Protein AF-A0A8C3E495-F1 (afdb_monomer_lite)

Secondary structure (DSSP, 8-state):
---SSSHHHHTTSSS-------PPTT-EEEE--TTT-EEEE-TTS--SS-----TTEEEEE--SS------TTSSTT-TT--EEE--S-----SGGGHHHHHHHHHHHHHHHHHHHTTSS-------------SHHHHHHHHHHHHHT---PPP-

Structure (mmCIF, N/CA/C/O backbone):
data_AF-A0A8C3E495-F1
#
_entry.id   AF-A0A8C3E495-F1
#
loop_
_atom_site.group_PDB
_atom_site.id
_atom_site.type_symbol
_atom_site.label_atom_id
_atom_site.label_alt_id
_atom_site.label_comp_id
_atom_site.label_asym_id
_atom_site.label_entity_id
_atom_site.label_seq_id
_atom_site.pdbx_PDB_ins_code
_atom_site.Cartn_x
_atom_site.Cartn_y
_atom_site.Cartn_z
_atom_site.occupancy
_atom_site.B_iso_or_equiv
_atom_site.auth_seq_id
_atom_site.auth_comp_id
_atom_site.auth_asym_id
_atom_site.auth_atom_id
_atom_site.pdbx_PDB_model_num
ATOM 1 N N . MET A 1 1 ? 25.323 -49.661 13.347 1.00 56.00 1 MET A N 1
ATOM 2 C CA . MET A 1 1 ? 25.508 -48.195 13.347 1.00 56.00 1 MET A CA 1
ATOM 3 C C . MET A 1 1 ? 24.230 -47.532 12.838 1.00 56.00 1 MET A C 1
ATOM 5 O O . MET A 1 1 ? 24.259 -46.879 11.813 1.00 56.00 1 MET A O 1
ATOM 9 N N . GLU A 1 2 ? 23.107 -47.730 13.533 1.00 53.28 2 GLU A N 1
ATOM 10 C CA . GLU A 1 2 ? 21.761 -47.352 13.061 1.00 53.28 2 GLU A CA 1
ATOM 11 C C . GLU A 1 2 ? 20.905 -46.966 14.282 1.00 53.28 2 GLU A C 1
ATOM 13 O O . GLU A 1 2 ? 20.124 -47.772 14.772 1.00 53.28 2 GLU A O 1
ATOM 18 N N . LEU A 1 3 ? 21.129 -45.781 14.863 1.00 46.53 3 LEU A N 1
ATOM 19 C CA . LEU A 1 3 ? 20.298 -45.268 15.974 1.00 46.53 3 LEU A CA 1
ATOM 20 C C . LEU A 1 3 ? 20.182 -43.732 16.029 1.00 46.53 3 LEU A C 1
ATOM 22 O O . LEU A 1 3 ? 19.484 -43.212 16.892 1.00 46.53 3 LEU A O 1
ATOM 26 N N . LEU A 1 4 ? 20.811 -42.986 15.109 1.00 48.34 4 LEU A N 1
ATOM 27 C CA . LEU A 1 4 ? 20.812 -41.513 15.145 1.00 48.34 4 LEU A CA 1
ATOM 28 C C . LEU A 1 4 ? 19.817 -40.841 14.181 1.00 48.34 4 LEU A C 1
ATOM 30 O O . LEU A 1 4 ? 19.619 -39.636 14.276 1.00 48.34 4 LEU A O 1
ATOM 34 N N . ALA A 1 5 ? 19.146 -41.583 13.295 1.00 53.88 5 ALA A N 1
ATOM 35 C CA . ALA A 1 5 ? 18.260 -40.979 12.291 1.00 53.88 5 ALA A CA 1
ATOM 36 C C . ALA A 1 5 ? 16.837 -40.657 12.797 1.00 53.88 5 ALA A C 1
ATOM 38 O O . ALA A 1 5 ? 16.150 -39.837 12.199 1.00 53.88 5 ALA A O 1
ATOM 39 N N . VAL A 1 6 ? 16.379 -41.261 13.901 1.00 53.53 6 VAL A N 1
ATOM 40 C CA . VAL A 1 6 ? 14.975 -41.124 14.354 1.00 53.53 6 VAL A CA 1
ATOM 41 C C . VAL A 1 6 ? 14.783 -39.970 15.351 1.00 53.53 6 VAL A C 1
ATOM 43 O O . VAL A 1 6 ? 13.683 -39.446 15.504 1.00 53.53 6 VAL A O 1
ATOM 46 N N . LEU A 1 7 ? 15.862 -39.496 15.984 1.00 51.06 7 LEU A N 1
ATOM 47 C CA . LEU A 1 7 ? 15.802 -38.396 16.957 1.00 51.06 7 LEU A CA 1
ATOM 48 C C . LEU A 1 7 ? 15.713 -37.003 16.305 1.00 51.06 7 LEU A C 1
ATOM 50 O O . LEU A 1 7 ? 15.400 -36.031 16.987 1.00 51.06 7 LEU A O 1
ATOM 54 N N . GLY A 1 8 ? 15.934 -36.903 14.989 1.00 53.56 8 GLY A N 1
ATOM 55 C CA . GLY A 1 8 ? 15.871 -35.642 14.241 1.00 53.56 8 GLY A CA 1
ATOM 56 C C . GLY A 1 8 ? 14.456 -35.156 13.906 1.00 53.56 8 GLY A C 1
ATOM 57 O O . GLY A 1 8 ? 14.266 -33.964 13.696 1.00 53.56 8 GLY A O 1
ATOM 58 N N . CYS A 1 9 ? 13.450 -36.038 13.896 1.00 56.00 9 CYS A N 1
ATOM 59 C CA . CYS A 1 9 ? 12.075 -35.657 13.537 1.00 56.00 9 CYS A CA 1
ATOM 60 C C . CYS A 1 9 ? 11.183 -35.349 14.751 1.00 56.00 9 CYS A C 1
ATOM 62 O O . CYS A 1 9 ? 10.195 -34.636 14.613 1.00 56.00 9 CYS A O 1
ATOM 64 N N . ALA A 1 10 ? 11.530 -35.837 15.947 1.00 50.47 10 ALA A N 1
ATOM 65 C CA . ALA A 1 10 ? 10.714 -35.640 17.149 1.00 50.47 10 ALA A CA 1
ATOM 66 C C . ALA A 1 10 ? 10.984 -34.305 17.875 1.00 50.47 10 ALA A C 1
ATOM 68 O O . ALA A 1 10 ? 10.132 -33.839 18.628 1.00 50.47 10 ALA A O 1
ATOM 69 N N . LEU A 1 11 ? 12.128 -33.651 17.626 1.00 53.69 11 LEU A N 1
ATOM 70 C CA . LEU A 1 11 ? 12.462 -32.348 18.227 1.00 53.69 11 LEU A CA 1
ATOM 71 C C . LEU A 1 11 ? 11.934 -31.141 17.422 1.00 53.69 11 LEU A C 1
ATOM 73 O O . LEU A 1 11 ? 12.175 -29.998 17.787 1.00 53.69 11 LEU A O 1
ATOM 77 N N . TRP A 1 12 ? 11.175 -31.378 16.350 1.00 56.34 12 TRP A N 1
ATOM 78 C CA . TRP A 1 12 ? 10.457 -30.337 15.597 1.00 56.34 12 TRP A CA 1
ATOM 79 C C . TRP A 1 12 ? 8.955 -30.279 15.923 1.00 56.34 12 TRP A C 1
ATOM 81 O O . TRP A 1 12 ? 8.206 -29.571 15.260 1.00 56.34 12 TRP A O 1
ATOM 91 N N . VAL A 1 13 ? 8.498 -31.005 16.951 1.00 55.81 13 VAL A N 1
ATOM 92 C CA . VAL A 1 13 ? 7.067 -31.113 17.313 1.00 55.81 13 VAL A CA 1
ATOM 93 C C . VAL A 1 13 ? 6.700 -30.250 18.539 1.00 55.81 13 VAL A C 1
ATOM 95 O O . VAL A 1 13 ? 5.547 -30.220 18.954 1.00 55.81 13 VAL A O 1
ATOM 98 N N . LEU A 1 14 ? 7.656 -29.505 19.115 1.00 53.53 14 LEU A N 1
ATOM 99 C CA . LEU A 1 14 ? 7.436 -28.638 20.290 1.00 53.53 14 LEU A CA 1
ATOM 100 C C . LEU A 1 14 ? 7.538 -27.133 20.014 1.00 53.53 14 LEU A C 1
ATOM 102 O O . LEU A 1 14 ? 7.435 -26.340 20.949 1.00 53.53 14 LEU A O 1
ATOM 106 N N . LEU A 1 15 ? 7.704 -26.717 18.759 1.00 57.91 15 LEU A N 1
ATOM 107 C CA . LEU A 1 15 ? 7.427 -25.331 18.400 1.00 57.91 15 LEU A CA 1
ATOM 108 C C . LEU A 1 15 ? 5.964 -25.287 17.961 1.00 57.91 15 LEU A C 1
ATOM 110 O O . LEU A 1 15 ? 5.642 -25.915 16.949 1.00 57.91 15 LEU A O 1
ATOM 114 N N . PRO A 1 16 ? 5.054 -24.621 18.700 1.00 52.41 16 PRO A N 1
ATOM 115 C CA . PRO A 1 16 ? 3.746 -24.325 18.142 1.00 52.41 16 PRO A CA 1
ATOM 116 C C . PRO A 1 16 ? 3.991 -23.652 16.796 1.00 52.41 16 PRO A C 1
ATOM 118 O O . PRO A 1 16 ? 4.733 -22.673 16.713 1.00 52.41 16 PRO A O 1
ATOM 121 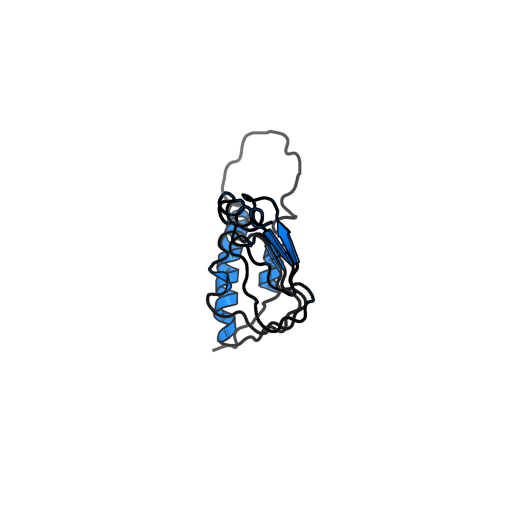N N . GLY A 1 17 ? 3.450 -24.272 15.749 1.00 53.03 17 GLY A N 1
ATOM 122 C CA . GLY A 1 17 ? 3.664 -23.865 14.375 1.00 53.03 17 GLY A CA 1
ATOM 123 C C . GLY A 1 17 ? 3.356 -22.387 14.210 1.00 53.03 17 GLY A C 1
ATOM 124 O O . GLY A 1 17 ? 2.197 -21.987 14.152 1.00 53.03 17 GLY A O 1
ATOM 125 N N . VAL A 1 18 ? 4.406 -21.583 14.094 1.00 54.06 18 VAL A N 1
ATOM 126 C CA . VAL A 1 18 ? 4.332 -20.341 13.347 1.00 54.06 18 VAL A CA 1
ATOM 127 C C . VAL A 1 18 ? 4.488 -20.793 11.906 1.00 54.06 18 VAL A C 1
ATOM 129 O O . VAL A 1 18 ? 5.600 -21.026 11.435 1.00 54.06 18 VAL A O 1
ATOM 132 N N . LEU A 1 19 ? 3.356 -21.010 11.227 1.00 50.88 19 LEU A N 1
ATOM 133 C CA . LEU A 1 19 ? 3.346 -20.889 9.773 1.00 50.88 19 LEU A CA 1
ATOM 134 C C . LEU A 1 19 ? 4.055 -19.565 9.488 1.00 50.88 19 LEU A C 1
ATOM 136 O O . LEU A 1 19 ? 3.643 -18.560 10.082 1.00 50.88 19 LEU A O 1
ATOM 140 N N . PRO A 1 20 ? 5.154 -19.556 8.716 1.00 51.97 20 PRO A N 1
ATOM 141 C CA . PRO A 1 20 ? 5.777 -18.304 8.361 1.00 51.97 20 PRO A CA 1
ATOM 142 C C . PRO A 1 20 ? 4.662 -17.463 7.764 1.00 51.97 20 PRO A C 1
ATOM 144 O O . PRO A 1 20 ? 3.964 -17.879 6.851 1.00 51.97 20 PRO A O 1
ATOM 147 N N . GLU A 1 21 ? 4.417 -16.321 8.381 1.00 62.53 21 GLU A N 1
ATOM 148 C CA . GLU A 1 21 ? 3.689 -15.237 7.768 1.00 62.53 21 GLU A CA 1
ATOM 149 C C . GLU A 1 21 ? 4.485 -14.912 6.494 1.00 62.53 21 GLU A C 1
ATOM 151 O O . GLU A 1 21 ? 5.472 -14.178 6.542 1.00 62.53 21 GLU A O 1
ATOM 156 N N . GLU A 1 22 ? 4.188 -15.636 5.408 1.00 75.19 22 GLU A N 1
ATOM 157 C CA . GLU A 1 22 ? 5.099 -15.776 4.282 1.00 75.19 22 GLU A CA 1
ATOM 158 C C . GLU A 1 22 ? 5.184 -14.443 3.575 1.00 75.19 22 GLU A C 1
ATOM 160 O O . GLU A 1 22 ? 4.277 -14.026 2.855 1.00 75.19 22 GLU A O 1
ATOM 165 N N . CYS A 1 23 ? 6.295 -13.758 3.832 1.00 88.00 23 CYS A N 1
ATOM 166 C CA . CYS A 1 23 ? 6.597 -12.516 3.169 1.00 88.00 23 CYS A CA 1
ATOM 167 C C . CYS A 1 23 ? 6.608 -12.773 1.660 1.00 88.00 23 CYS A C 1
ATOM 169 O O . CYS A 1 23 ? 7.396 -13.606 1.194 1.00 88.00 23 CYS A O 1
ATOM 171 N N . PRO A 1 24 ? 5.755 -12.091 0.885 1.00 90.88 24 PRO A N 1
ATOM 172 C CA . PRO A 1 24 ? 5.702 -12.328 -0.541 1.00 90.88 24 PRO A CA 1
ATOM 173 C C . PRO A 1 24 ? 7.031 -11.929 -1.169 1.00 90.88 24 PRO A C 1
ATOM 175 O O . PRO A 1 24 ? 7.445 -10.786 -1.042 1.00 90.88 24 PRO A O 1
ATOM 178 N N . SER A 1 25 ? 7.690 -12.820 -1.905 1.00 90.12 25 SER A N 1
ATOM 179 C CA . SER A 1 25 ? 8.744 -12.400 -2.833 1.00 90.12 25 SER A CA 1
ATOM 180 C C . SER A 1 25 ? 8.089 -11.648 -3.999 1.00 90.12 25 SER A C 1
ATOM 182 O O . SER A 1 25 ? 7.118 -12.171 -4.552 1.00 90.12 25 SER A O 1
ATOM 184 N N . PRO A 1 26 ? 8.578 -10.473 -4.430 1.00 91.88 26 PRO A N 1
ATOM 185 C CA . PRO A 1 26 ? 9.887 -9.869 -4.170 1.00 91.88 26 PRO A CA 1
ATOM 186 C C . PRO A 1 26 ? 9.912 -8.821 -3.042 1.00 91.88 26 PRO A C 1
ATOM 188 O O . PRO A 1 26 ? 10.777 -7.956 -3.073 1.00 91.88 26 PRO A O 1
ATOM 191 N N . CYS A 1 27 ? 8.985 -8.824 -2.092 1.00 94.75 27 CYS A N 1
ATOM 192 C CA . CYS A 1 27 ? 8.902 -7.847 -1.005 1.00 94.75 27 CYS A CA 1
ATOM 193 C C . CYS A 1 27 ? 9.843 -8.177 0.167 1.00 94.75 27 CYS A C 1
ATOM 195 O O . CYS A 1 27 ? 10.330 -9.299 0.311 1.00 94.75 27 CYS A O 1
ATOM 197 N N . GLY A 1 28 ? 10.116 -7.175 1.005 1.00 94.81 28 GLY A N 1
ATOM 198 C CA . GLY A 1 28 ? 10.797 -7.341 2.289 1.00 94.81 28 GLY A CA 1
ATOM 199 C C . GLY A 1 28 ? 9.820 -7.158 3.445 1.00 94.81 28 GLY A C 1
ATOM 200 O O . GLY A 1 28 ? 9.003 -6.243 3.413 1.00 94.81 28 GLY A O 1
ATOM 201 N N . CYS A 1 29 ? 9.911 -8.000 4.474 1.00 93.06 29 CYS A N 1
ATOM 202 C CA . CYS A 1 29 ? 9.050 -7.899 5.648 1.00 93.06 29 CYS A CA 1
ATOM 203 C C . CYS A 1 29 ? 9.881 -7.777 6.920 1.00 93.06 29 CYS A C 1
ATOM 205 O O . CYS A 1 29 ? 10.813 -8.548 7.144 1.00 93.06 29 CYS A O 1
ATOM 207 N N . THR A 1 30 ? 9.504 -6.826 7.768 1.00 92.19 30 THR A N 1
ATOM 208 C CA . THR A 1 30 ? 10.142 -6.588 9.064 1.00 92.19 30 THR A CA 1
ATOM 209 C C . THR A 1 30 ? 9.120 -6.825 10.164 1.00 92.19 30 THR A C 1
ATOM 211 O O . THR A 1 30 ? 8.108 -6.126 10.233 1.00 92.19 30 THR A O 1
ATOM 214 N N . SER A 1 31 ? 9.378 -7.802 11.036 1.00 89.75 31 SER A N 1
ATOM 215 C CA . SER A 1 31 ? 8.542 -8.041 12.217 1.00 89.75 31 SER A CA 1
ATOM 216 C C . SER A 1 31 ? 8.718 -6.910 13.231 1.00 89.75 31 SER A C 1
ATOM 218 O O . SER A 1 31 ? 9.840 -6.514 13.546 1.00 89.75 31 SER A O 1
ATOM 220 N N . LEU A 1 32 ? 7.608 -6.403 13.769 1.00 84.81 32 LEU A N 1
ATOM 221 C CA . LEU A 1 32 ? 7.590 -5.422 14.859 1.00 84.81 32 LEU A CA 1
ATOM 222 C C . LEU A 1 32 ? 7.369 -6.097 16.232 1.00 84.81 32 LEU A C 1
ATOM 224 O O . LEU A 1 32 ? 7.171 -5.404 17.235 1.00 84.81 32 LEU A O 1
ATOM 228 N N . GLY A 1 33 ? 7.408 -7.438 16.272 1.00 80.12 33 GLY A N 1
ATOM 229 C CA . GLY A 1 33 ? 7.092 -8.314 17.410 1.00 80.12 33 GLY A CA 1
ATOM 230 C C . GLY A 1 33 ? 5.738 -9.022 17.245 1.00 80.12 33 GLY A C 1
ATOM 231 O O . GLY A 1 33 ? 4.837 -8.454 16.625 1.00 80.12 33 GLY A O 1
ATOM 232 N N . GLU A 1 34 ? 5.560 -10.223 17.830 1.00 71.31 34 GLU A N 1
ATOM 233 C CA . GLU A 1 34 ? 4.355 -11.073 17.643 1.00 71.31 34 GLU A CA 1
ATOM 234 C C . GLU A 1 34 ? 3.033 -10.307 17.811 1.00 71.31 34 GLU A C 1
ATOM 236 O O . GLU A 1 34 ? 2.077 -10.502 17.063 1.00 71.31 34 GLU A O 1
ATOM 241 N N . ALA A 1 35 ? 2.969 -9.399 18.788 1.00 75.69 35 ALA A N 1
ATOM 242 C CA . ALA A 1 35 ? 1.751 -8.654 19.085 1.00 75.69 35 ALA A CA 1
ATOM 243 C C . ALA A 1 35 ? 1.553 -7.406 18.208 1.00 75.69 35 ALA A C 1
ATOM 245 O O . ALA A 1 35 ? 0.446 -6.868 18.164 1.00 75.69 35 ALA A O 1
ATOM 246 N N . ARG A 1 36 ? 2.595 -6.905 17.5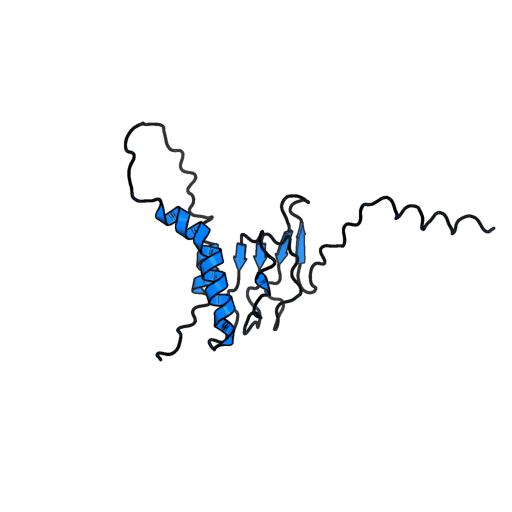35 1.00 80.31 36 ARG A N 1
ATOM 247 C CA . ARG A 1 36 ? 2.578 -5.595 16.861 1.00 80.31 36 ARG A CA 1
ATOM 248 C C . ARG A 1 36 ? 2.394 -5.673 15.349 1.00 80.31 36 ARG A C 1
ATOM 250 O O . ARG A 1 36 ? 2.057 -4.636 14.780 1.00 80.31 36 ARG A O 1
ATOM 257 N N . GLY A 1 37 ? 2.539 -6.857 14.753 1.00 87.88 37 GLY A N 1
ATOM 258 C CA . GLY A 1 37 ? 2.400 -7.089 13.313 1.00 87.88 37 GLY A CA 1
ATOM 259 C C . GLY A 1 37 ? 3.712 -6.903 12.549 1.00 87.88 37 GLY A C 1
ATOM 260 O O . GLY A 1 37 ? 4.790 -6.872 13.148 1.00 87.88 37 GLY A O 1
ATOM 261 N N . SER A 1 38 ? 3.619 -6.759 11.229 1.00 91.19 38 SER A N 1
ATOM 262 C CA . SER A 1 38 ? 4.770 -6.620 10.329 1.00 91.19 38 SER A CA 1
ATOM 263 C C . SER A 1 38 ? 4.676 -5.376 9.441 1.00 91.19 38 SER A C 1
ATOM 265 O O . SER A 1 38 ? 3.591 -4.886 9.124 1.00 91.19 38 SER A O 1
ATOM 267 N N . ARG A 1 39 ? 5.830 -4.835 9.040 1.00 93.44 39 ARG A N 1
ATOM 268 C CA . ARG A 1 39 ? 5.933 -3.876 7.932 1.00 93.44 39 ARG A CA 1
ATOM 269 C C . ARG A 1 39 ? 6.275 -4.649 6.668 1.00 93.44 39 ARG A C 1
ATOM 271 O O . ARG A 1 39 ? 7.288 -5.344 6.661 1.00 93.44 39 ARG A O 1
ATOM 278 N N . VAL A 1 40 ? 5.464 -4.497 5.628 1.00 94.75 40 VAL A N 1
ATOM 279 C CA . VAL A 1 40 ? 5.622 -5.139 4.322 1.00 94.75 40 VAL A CA 1
ATOM 280 C C . VAL A 1 40 ? 6.011 -4.076 3.302 1.00 94.75 40 VAL A C 1
ATOM 282 O O . VAL A 1 40 ? 5.210 -3.210 2.955 1.00 94.75 40 VAL A O 1
ATOM 285 N N . ASP A 1 41 ? 7.248 -4.142 2.827 1.00 96.00 41 ASP A N 1
ATOM 286 C CA . ASP A 1 41 ? 7.792 -3.235 1.824 1.00 96.00 41 ASP A CA 1
ATOM 287 C C . ASP A 1 41 ? 7.906 -3.937 0.466 1.00 96.00 41 ASP A C 1
ATOM 289 O O . ASP A 1 41 ? 8.787 -4.771 0.224 1.00 96.00 41 ASP A O 1
ATOM 293 N N . CYS A 1 42 ? 6.987 -3.579 -0.421 1.00 96.75 42 CYS A N 1
ATOM 294 C CA . CYS A 1 42 ? 6.921 -3.999 -1.811 1.00 96.75 42 CYS A CA 1
ATOM 295 C C . CYS A 1 42 ? 7.205 -2.831 -2.777 1.00 96.75 42 CYS A C 1
ATOM 297 O O . CYS A 1 42 ? 6.888 -2.931 -3.966 1.00 96.75 42 CYS A O 1
ATOM 299 N N . GLY A 1 43 ? 7.775 -1.722 -2.296 1.00 95.50 43 GLY A N 1
ATOM 300 C CA . GLY A 1 43 ? 8.036 -0.536 -3.104 1.00 95.50 43 GLY A CA 1
ATOM 301 C C . GLY A 1 43 ? 9.103 -0.785 -4.173 1.00 95.50 43 GLY A C 1
ATOM 302 O O . GLY A 1 43 ? 10.083 -1.502 -3.937 1.00 95.50 43 GLY A O 1
ATOM 303 N N . SER A 1 44 ? 8.932 -0.186 -5.356 1.00 97.12 44 SER A N 1
ATOM 304 C CA . SER A 1 44 ? 9.918 -0.239 -6.452 1.00 97.12 44 SER A CA 1
ATOM 305 C C . SER A 1 44 ? 10.297 -1.659 -6.909 1.00 97.12 44 SER A C 1
ATOM 307 O O . SER A 1 44 ? 11.444 -1.914 -7.280 1.00 97.12 44 SER A O 1
ATOM 309 N N . ARG A 1 45 ? 9.355 -2.614 -6.874 1.00 96.94 45 ARG A N 1
ATOM 310 C CA . ARG A 1 45 ? 9.604 -4.022 -7.252 1.00 96.94 45 ARG A CA 1
ATOM 311 C C . ARG A 1 45 ? 9.056 -4.407 -8.630 1.00 96.94 45 ARG A C 1
ATOM 313 O O . ARG A 1 45 ? 9.165 -5.568 -9.018 1.00 96.94 45 ARG A O 1
ATOM 320 N N . GLY A 1 46 ? 8.472 -3.465 -9.372 1.00 96.38 46 GLY A N 1
ATOM 321 C CA . GLY A 1 46 ? 7.887 -3.716 -10.693 1.00 96.38 46 GLY A CA 1
ATOM 322 C C . GLY A 1 46 ? 6.634 -4.597 -10.653 1.00 96.38 46 GLY A C 1
ATOM 323 O O . GLY A 1 46 ? 6.356 -5.324 -11.609 1.00 96.38 46 GLY A O 1
ATOM 324 N N . LEU A 1 47 ? 5.890 -4.569 -9.543 1.00 96.81 47 LEU A N 1
ATOM 325 C CA . LEU A 1 47 ? 4.674 -5.360 -9.376 1.00 96.81 47 LEU A CA 1
ATOM 326 C C . LEU A 1 47 ? 3.607 -4.934 -10.385 1.00 96.81 47 LEU A C 1
ATOM 328 O O . LEU A 1 47 ? 3.274 -3.758 -10.483 1.00 96.81 47 LEU A O 1
ATOM 332 N N . ARG A 1 48 ? 3.043 -5.906 -11.105 1.00 96.25 48 ARG A N 1
ATOM 333 C CA . ARG A 1 48 ? 1.888 -5.714 -12.006 1.00 96.25 48 ARG A CA 1
ATOM 334 C C . ARG A 1 48 ? 0.571 -6.186 -11.397 1.00 96.25 48 ARG A C 1
ATOM 336 O O . ARG A 1 48 ? -0.499 -5.859 -11.894 1.00 96.25 48 ARG A O 1
ATOM 343 N N . SER A 1 49 ? 0.664 -6.970 -10.332 1.00 95.06 49 SER A N 1
ATOM 344 C CA . SER A 1 49 ? -0.456 -7.514 -9.578 1.00 95.06 49 SER A CA 1
ATOM 345 C C . SER A 1 49 ? -0.095 -7.548 -8.101 1.00 95.06 49 SER A C 1
ATOM 347 O O . SER A 1 49 ? 1.081 -7.673 -7.746 1.00 95.06 49 SER A O 1
ATOM 349 N N . LEU A 1 50 ? -1.111 -7.472 -7.247 1.00 94.06 50 LEU A N 1
ATOM 350 C CA . LEU A 1 50 ? -0.920 -7.553 -5.807 1.00 94.06 50 LEU A CA 1
ATOM 351 C C . LEU A 1 50 ? -0.467 -8.973 -5.404 1.00 94.06 50 LEU A C 1
ATOM 353 O O . LEU A 1 50 ? -1.111 -9.942 -5.818 1.00 94.06 50 LEU A O 1
ATOM 357 N N . PRO A 1 51 ? 0.625 -9.131 -4.633 1.00 92.81 51 PRO A N 1
ATOM 358 C CA . PRO A 1 51 ? 1.038 -10.434 -4.127 1.00 92.81 51 PRO A CA 1
ATOM 359 C C . PRO A 1 51 ? 0.164 -10.882 -2.945 1.00 92.81 51 PRO A C 1
ATOM 361 O O . PRO A 1 51 ? -0.644 -10.115 -2.426 1.00 92.81 51 PRO A O 1
ATOM 364 N N . ALA A 1 52 ? 0.337 -12.126 -2.490 1.00 91.44 52 ALA A N 1
ATOM 365 C CA . ALA A 1 52 ? -0.311 -12.601 -1.270 1.00 91.44 52 ALA A CA 1
ATOM 366 C C . ALA A 1 52 ? 0.235 -11.831 -0.057 1.00 91.44 52 ALA A C 1
ATOM 368 O O . ALA A 1 52 ? 1.407 -11.960 0.292 1.00 91.44 52 ALA A O 1
ATOM 369 N N . LEU A 1 53 ? -0.608 -10.999 0.552 1.00 92.19 53 LEU A N 1
ATOM 370 C CA . LEU A 1 53 ? -0.217 -10.145 1.667 1.00 92.19 53 LEU A CA 1
ATOM 371 C C . LEU A 1 53 ? -0.451 -10.838 3.014 1.00 92.19 53 LEU A C 1
ATOM 373 O O . LEU A 1 53 ? -1.469 -11.515 3.196 1.00 92.19 53 LEU A O 1
ATOM 377 N N . PRO A 1 54 ? 0.443 -10.636 3.990 1.00 90.31 54 PRO A N 1
ATOM 378 C CA . PRO A 1 54 ? 0.251 -11.185 5.316 1.00 90.31 54 PRO A CA 1
ATOM 379 C C . PRO A 1 54 ? -0.830 -10.425 6.090 1.00 90.31 54 PRO A C 1
ATOM 381 O O . PRO A 1 54 ? -0.838 -9.199 6.161 1.00 90.31 54 PRO A O 1
ATOM 384 N N . ARG A 1 55 ? -1.732 -11.166 6.743 1.00 90.88 55 ARG A N 1
ATOM 385 C CA . ARG A 1 55 ? -2.889 -10.604 7.476 1.00 90.88 55 ARG A CA 1
ATOM 386 C C . ARG A 1 55 ? -2.513 -9.734 8.676 1.00 90.88 55 ARG A C 1
ATOM 388 O O . ARG A 1 55 ? -3.322 -8.951 9.164 1.00 90.88 55 ARG A O 1
ATOM 395 N N . LEU A 1 56 ? -1.299 -9.919 9.186 1.00 90.25 56 LEU A N 1
ATOM 396 C CA . LEU A 1 56 ? -0.751 -9.189 10.326 1.00 90.25 56 LEU A CA 1
ATOM 397 C C . LEU A 1 56 ? 0.038 -7.941 9.892 1.00 90.25 56 LEU A C 1
ATOM 399 O O . LEU A 1 56 ? 0.641 -7.288 10.748 1.00 90.25 56 LEU A O 1
ATOM 403 N N . ALA A 1 57 ? 0.012 -7.590 8.600 1.00 91.19 57 ALA A N 1
ATOM 404 C CA . ALA A 1 57 ? 0.606 -6.360 8.100 1.00 91.19 57 ALA A CA 1
ATOM 405 C C . ALA A 1 57 ? -0.002 -5.141 8.803 1.00 91.19 57 ALA A C 1
ATOM 407 O O . ALA A 1 57 ? -1.219 -4.967 8.873 1.00 91.19 57 ALA A O 1
ATOM 408 N N . ARG A 1 58 ? 0.879 -4.288 9.318 1.00 91.88 58 ARG A N 1
ATOM 409 C CA . ARG A 1 58 ? 0.553 -3.001 9.930 1.00 91.88 58 ARG A CA 1
ATOM 410 C C . ARG A 1 58 ? 0.872 -1.843 8.990 1.00 91.88 58 ARG A C 1
ATOM 412 O O . ARG A 1 58 ? 0.125 -0.871 8.954 1.00 91.88 58 ARG A O 1
ATOM 419 N N . SER A 1 59 ? 1.941 -1.990 8.215 1.00 92.38 59 SER A N 1
ATOM 420 C CA . SER A 1 59 ? 2.358 -1.037 7.190 1.00 92.38 59 SER A CA 1
ATOM 421 C C . SER A 1 59 ? 2.558 -1.771 5.875 1.00 92.38 59 SER A C 1
ATOM 423 O O . SER A 1 59 ? 3.233 -2.802 5.861 1.00 92.38 59 SER A O 1
ATOM 425 N N . LEU A 1 60 ? 1.991 -1.251 4.789 1.00 94.25 60 LEU A N 1
ATOM 426 C CA . LEU A 1 60 ? 2.079 -1.836 3.455 1.00 94.25 60 LEU A CA 1
ATOM 427 C C . LEU A 1 60 ? 2.526 -0.784 2.444 1.00 94.25 60 LEU A C 1
ATOM 429 O O . LEU A 1 60 ? 1.807 0.174 2.172 1.00 94.25 60 LEU A O 1
ATOM 433 N N . HIS A 1 61 ? 3.715 -0.965 1.878 1.00 94.75 61 HIS A N 1
ATOM 434 C CA . HIS A 1 61 ? 4.266 -0.034 0.900 1.00 94.75 61 HIS A CA 1
ATOM 435 C C . HIS A 1 61 ? 4.222 -0.686 -0.480 1.00 94.75 61 HIS A C 1
ATOM 437 O O . HIS A 1 6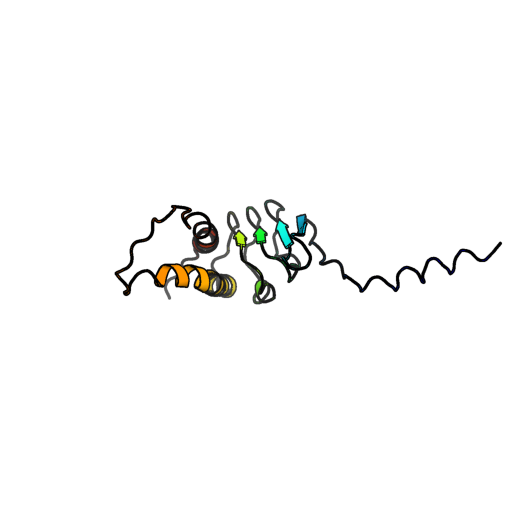1 ? 4.896 -1.686 -0.719 1.00 94.75 61 HIS A O 1
ATOM 443 N N . LEU A 1 62 ? 3.418 -0.140 -1.389 1.00 95.50 62 LEU A N 1
ATOM 444 C CA . LEU A 1 62 ? 3.237 -0.628 -2.762 1.00 95.50 62 LEU A CA 1
ATOM 445 C C . LEU A 1 62 ? 3.604 0.435 -3.802 1.00 95.50 62 LEU A C 1
ATOM 447 O O . LEU A 1 62 ? 3.319 0.265 -4.990 1.00 95.50 62 LEU A O 1
ATOM 451 N N . HIS A 1 63 ? 4.237 1.521 -3.370 1.00 93.12 63 HIS A N 1
ATOM 452 C CA . HIS A 1 63 ? 4.565 2.646 -4.222 1.00 93.12 63 HIS A CA 1
ATOM 453 C C . HIS A 1 63 ? 5.560 2.296 -5.342 1.00 93.12 63 HIS A C 1
ATOM 455 O O . HIS A 1 63 ? 6.330 1.335 -5.235 1.00 93.12 63 HIS A O 1
ATOM 461 N N . ASN A 1 64 ? 5.582 3.108 -6.399 1.00 94.69 64 ASN A N 1
ATOM 462 C CA . ASN A 1 64 ? 6.514 2.984 -7.523 1.00 94.69 64 ASN A CA 1
ATOM 463 C C . ASN A 1 64 ? 6.484 1.582 -8.168 1.00 94.69 64 ASN A C 1
ATOM 465 O O . ASN A 1 64 ? 7.501 0.898 -8.305 1.00 94.69 64 ASN A O 1
ATOM 469 N N . ASN A 1 65 ? 5.288 1.112 -8.510 1.00 96.50 65 ASN A N 1
ATOM 470 C CA . ASN A 1 65 ? 5.067 -0.175 -9.167 1.00 96.50 65 ASN A CA 1
ATOM 471 C C . ASN A 1 65 ? 4.262 0.028 -10.466 1.00 96.50 65 ASN A C 1
ATOM 473 O O . ASN A 1 65 ? 4.145 1.127 -11.000 1.00 96.50 65 ASN A O 1
ATOM 477 N N . SER A 1 66 ? 3.765 -1.056 -11.055 1.00 96.81 66 SER A N 1
ATOM 478 C CA . SER A 1 66 ? 2.944 -1.045 -12.271 1.00 96.81 66 SER A CA 1
ATOM 479 C C . SER A 1 66 ? 1.547 -1.605 -11.999 1.00 96.81 66 SER A C 1
ATOM 481 O O . SER A 1 66 ? 0.988 -2.321 -12.832 1.00 96.81 66 SER A O 1
ATOM 483 N N . LEU A 1 67 ? 0.999 -1.323 -10.814 1.00 94.69 67 LEU A N 1
ATOM 484 C CA . LEU A 1 67 ? -0.345 -1.743 -10.438 1.00 94.69 67 LEU A CA 1
ATOM 485 C C . LEU A 1 67 ? -1.373 -0.878 -11.170 1.00 94.69 67 LEU A C 1
ATOM 487 O O . LEU A 1 67 ? -1.406 0.339 -11.017 1.00 94.69 67 LEU A O 1
ATOM 491 N N . ALA A 1 68 ? -2.216 -1.528 -11.967 1.00 93.06 68 ALA A N 1
ATOM 492 C CA . ALA A 1 68 ? -3.321 -0.874 -12.664 1.00 93.06 68 ALA A CA 1
ATOM 493 C C . ALA A 1 68 ? -4.616 -0.880 -11.842 1.00 93.06 68 ALA A C 1
ATOM 495 O O . ALA A 1 68 ? -5.451 0.007 -11.972 1.00 93.06 68 ALA A O 1
ATOM 496 N N . SER A 1 69 ? -4.805 -1.890 -11.000 1.00 93.12 69 SER A N 1
ATOM 497 C CA . SER A 1 69 ? -5.975 -2.047 -10.139 1.00 93.12 69 SER A CA 1
ATOM 498 C C . SER A 1 69 ? -5.630 -2.954 -8.960 1.00 93.12 69 SER A C 1
ATOM 500 O O . SER A 1 69 ? -4.610 -3.651 -8.971 1.00 93.12 69 SER A O 1
ATOM 502 N N . ILE A 1 70 ? -6.488 -2.947 -7.943 1.00 93.94 70 ILE A N 1
ATOM 503 C CA . ILE A 1 70 ? -6.459 -3.914 -6.847 1.00 93.94 70 ILE A CA 1
ATOM 504 C C . ILE A 1 70 ? -7.712 -4.790 -6.960 1.00 93.94 70 ILE A C 1
ATOM 506 O O . ILE A 1 70 ? -8.814 -4.240 -7.015 1.00 93.94 70 ILE A O 1
ATOM 510 N N . PRO A 1 71 ? -7.579 -6.130 -6.998 1.00 93.94 71 PRO A N 1
ATOM 511 C CA . PRO A 1 71 ? -8.731 -7.021 -7.047 1.00 93.94 71 PRO A CA 1
ATOM 512 C C . PRO A 1 71 ? -9.664 -6.814 -5.853 1.00 93.94 71 PRO A C 1
ATOM 514 O O . PRO A 1 71 ? -9.206 -6.624 -4.723 1.00 93.94 71 PRO A O 1
ATOM 517 N N . ALA A 1 72 ? -10.971 -6.908 -6.098 1.00 94.19 72 ALA A N 1
ATOM 518 C CA . ALA A 1 72 ? -11.966 -6.808 -5.042 1.00 94.19 72 ALA A CA 1
ATOM 519 C C . ALA A 1 72 ? -11.713 -7.844 -3.938 1.00 94.19 72 ALA A C 1
ATOM 521 O O . ALA A 1 72 ? -11.457 -9.018 -4.209 1.00 94.19 72 ALA A O 1
ATOM 522 N N . G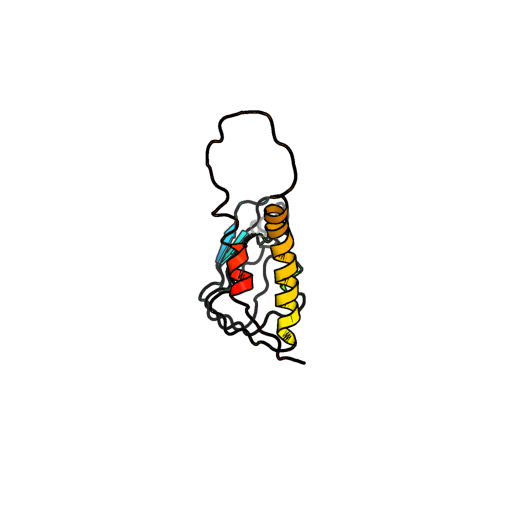LY A 1 73 ? -11.772 -7.388 -2.692 1.00 93.31 73 GLY A N 1
ATOM 523 C CA . GLY A 1 73 ? -11.549 -8.198 -1.500 1.00 93.31 73 GLY A CA 1
ATOM 524 C C . GLY A 1 73 ? -10.087 -8.445 -1.122 1.00 93.31 73 GLY A C 1
ATOM 525 O O . GLY A 1 73 ? -9.819 -9.040 -0.078 1.00 93.31 73 GLY A O 1
ATOM 526 N N . ALA A 1 74 ? -9.117 -8.000 -1.929 1.00 93.44 74 ALA A N 1
ATOM 527 C CA . ALA A 1 74 ? -7.711 -8.321 -1.690 1.00 93.44 74 ALA A CA 1
ATOM 528 C C . ALA A 1 74 ? -7.125 -7.659 -0.426 1.00 93.44 74 ALA A C 1
ATOM 530 O O . ALA A 1 74 ? -6.164 -8.174 0.144 1.00 93.44 74 ALA A O 1
ATOM 531 N N . LEU A 1 75 ? -7.712 -6.549 0.035 1.00 94.00 75 LEU A N 1
ATOM 532 C CA . LEU A 1 75 ? -7.286 -5.816 1.231 1.00 94.00 75 LEU A CA 1
ATOM 533 C C . LEU A 1 75 ? -8.166 -6.108 2.460 1.00 94.00 75 LEU A C 1
ATOM 535 O O . LEU A 1 75 ? -7.787 -5.764 3.576 1.00 94.00 75 LEU A O 1
ATOM 539 N N . ASP A 1 76 ? -9.298 -6.800 2.299 1.00 93.12 76 ASP A N 1
ATOM 540 C CA . ASP A 1 76 ? -10.304 -7.005 3.360 1.00 93.12 76 ASP A CA 1
ATOM 541 C C . ASP A 1 76 ? -9.757 -7.795 4.556 1.00 93.12 76 ASP A C 1
ATOM 543 O O . ASP A 1 76 ? -10.198 -7.638 5.692 1.00 93.12 76 ASP A O 1
ATOM 547 N N . SER A 1 77 ? -8.767 -8.657 4.311 1.00 90.25 77 SER A N 1
ATOM 548 C CA . SER A 1 77 ? -8.135 -9.458 5.365 1.00 90.25 77 SER A CA 1
ATOM 549 C C . SER A 1 77 ? -7.090 -8.695 6.192 1.00 90.25 77 SER A C 1
ATOM 551 O O . SER A 1 77 ? -6.606 -9.229 7.192 1.00 90.25 77 SER A O 1
ATOM 553 N N . LEU A 1 78 ? -6.758 -7.454 5.814 1.00 91.94 78 LEU A N 1
ATOM 554 C CA . LEU A 1 78 ? -5.732 -6.617 6.444 1.00 91.94 78 LEU A CA 1
ATOM 555 C C . LEU A 1 78 ? -6.310 -5.724 7.552 1.00 91.94 78 LEU A C 1
ATOM 557 O O . LEU A 1 78 ? -6.003 -4.539 7.641 1.00 91.94 78 LEU A O 1
ATOM 561 N N . GLY A 1 79 ? -7.126 -6.285 8.446 1.00 88.62 79 GLY A N 1
ATOM 562 C CA . GLY A 1 79 ? -7.827 -5.521 9.493 1.00 88.62 79 GLY A CA 1
ATOM 563 C C . GLY A 1 79 ? -6.932 -4.853 10.552 1.00 88.62 79 GLY A C 1
ATOM 564 O O . GLY A 1 79 ? -7.437 -4.187 11.451 1.00 88.62 79 GLY A O 1
ATOM 565 N N . ARG A 1 80 ? -5.608 -5.053 10.494 1.00 88.12 80 ARG A N 1
ATOM 566 C CA . ARG A 1 80 ? -4.617 -4.416 11.382 1.00 88.12 80 ARG A CA 1
ATOM 567 C C . ARG A 1 80 ? -3.769 -3.359 10.675 1.00 88.12 80 ARG A C 1
ATOM 569 O O . ARG A 1 80 ? -2.873 -2.803 11.316 1.00 88.12 80 ARG A O 1
ATOM 576 N N . LEU A 1 81 ? -4.026 -3.111 9.391 1.00 90.62 81 LEU A N 1
ATOM 577 C CA . LEU A 1 81 ? -3.290 -2.131 8.610 1.00 90.62 81 LEU A CA 1
ATOM 578 C C . LEU A 1 81 ? -3.543 -0.728 9.169 1.00 90.62 81 LEU A C 1
ATOM 580 O O . LEU A 1 81 ? -4.653 -0.393 9.572 1.00 90.62 81 LEU A O 1
ATOM 584 N N . GLN A 1 82 ? -2.488 0.072 9.237 1.00 89.31 82 GLN A N 1
ATOM 585 C CA . GLN A 1 82 ? -2.504 1.451 9.734 1.00 89.31 82 GLN A CA 1
ATOM 586 C C . GLN A 1 82 ? -1.840 2.410 8.751 1.00 89.31 82 GLN A C 1
ATOM 588 O O . GLN A 1 82 ? -2.087 3.605 8.802 1.00 89.31 82 GLN A O 1
ATOM 593 N N . GLU A 1 83 ? -0.990 1.884 7.874 1.00 89.19 83 GLU A N 1
ATOM 594 C CA . GLU A 1 83 ? -0.168 2.653 6.954 1.00 89.19 83 GLU A CA 1
ATOM 595 C C . GLU A 1 83 ? -0.210 1.974 5.584 1.00 89.19 83 GLU A C 1
ATOM 597 O O . GLU A 1 83 ? 0.026 0.765 5.473 1.00 89.19 83 GLU A O 1
ATOM 602 N N . LEU A 1 84 ? -0.542 2.743 4.550 1.00 91.94 84 LEU A N 1
ATOM 603 C CA . LEU A 1 84 ? -0.643 2.264 3.179 1.00 91.94 84 LEU A CA 1
ATOM 604 C C . LEU A 1 84 ? -0.094 3.318 2.222 1.00 91.94 84 LEU A C 1
ATOM 606 O O . LEU A 1 84 ? -0.585 4.442 2.185 1.00 91.94 84 LEU A O 1
ATOM 610 N N . GLU A 1 85 ? 0.869 2.924 1.396 1.00 91.44 85 GLU A N 1
ATOM 611 C CA . GLU A 1 85 ? 1.422 3.775 0.345 1.00 91.44 85 GLU A CA 1
ATOM 612 C C . GLU A 1 85 ? 1.149 3.167 -1.033 1.00 91.44 85 GLU A C 1
ATOM 614 O O . GLU A 1 85 ? 1.592 2.056 -1.331 1.00 91.44 85 GLU A O 1
ATOM 619 N N . LEU A 1 86 ? 0.440 3.907 -1.887 1.00 92.44 86 LEU A N 1
ATOM 620 C CA . LEU A 1 86 ? 0.008 3.463 -3.222 1.00 92.44 86 LEU A CA 1
ATOM 621 C C . LEU A 1 86 ? 0.528 4.351 -4.360 1.00 92.44 86 LEU A C 1
ATOM 623 O O . LEU 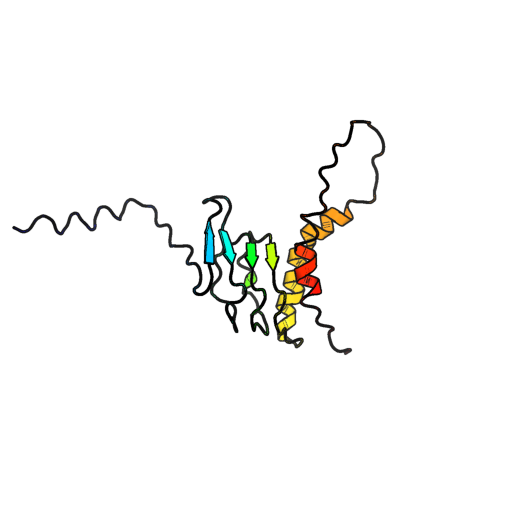A 1 86 ? 0.150 4.161 -5.519 1.00 92.44 86 LEU A O 1
ATOM 627 N N . TRP A 1 87 ? 1.366 5.332 -4.036 1.00 89.00 87 TRP A N 1
ATOM 628 C CA . TRP A 1 87 ? 1.772 6.364 -4.977 1.00 89.00 87 TRP A CA 1
ATOM 629 C C . TRP A 1 87 ? 2.676 5.851 -6.102 1.00 89.00 87 TRP A C 1
ATOM 631 O O . TRP A 1 87 ? 3.226 4.758 -6.007 1.00 89.00 87 TRP A O 1
ATOM 641 N N . ASP A 1 88 ? 2.775 6.589 -7.208 1.00 91.56 88 ASP A N 1
ATOM 642 C CA . ASP A 1 88 ? 3.504 6.165 -8.416 1.00 91.56 88 ASP A CA 1
ATOM 643 C C . ASP A 1 88 ? 3.107 4.763 -8.919 1.00 91.56 88 ASP A C 1
ATOM 645 O O . ASP A 1 88 ? 3.928 3.862 -9.091 1.00 91.56 88 ASP A O 1
ATOM 649 N N . ASN A 1 89 ? 1.809 4.574 -9.158 1.00 92.44 89 ASN A N 1
ATOM 650 C CA . ASN A 1 89 ? 1.261 3.418 -9.864 1.00 92.44 89 ASN A CA 1
ATOM 651 C C . ASN A 1 89 ? 0.303 3.892 -10.974 1.00 92.44 89 ASN A C 1
ATOM 653 O O . ASN A 1 89 ? -0.400 4.888 -10.787 1.00 92.44 89 ASN A O 1
ATOM 657 N N . PRO A 1 90 ? 0.248 3.207 -12.132 1.00 93.00 90 PRO A N 1
ATOM 658 C CA . PRO A 1 90 ? -0.605 3.579 -13.259 1.00 93.00 90 PRO A CA 1
ATOM 659 C C . PRO A 1 90 ? -2.063 3.135 -13.043 1.00 93.00 90 PRO A C 1
ATOM 661 O O . PRO A 1 90 ? -2.569 2.283 -13.773 1.00 93.00 90 PRO A O 1
ATOM 664 N N . TRP A 1 91 ? -2.743 3.695 -12.040 1.00 91.44 91 TRP A N 1
ATOM 665 C CA . TRP A 1 91 ? -4.124 3.335 -11.702 1.00 91.44 91 TRP A CA 1
ATOM 666 C C . TRP A 1 91 ? -5.079 3.540 -12.888 1.00 91.44 91 TRP A C 1
ATOM 668 O O . TRP A 1 91 ? -5.215 4.637 -13.429 1.00 91.44 91 TRP A O 1
ATOM 678 N N . HIS A 1 92 ? -5.764 2.470 -13.290 1.00 91.19 92 HIS A N 1
ATOM 679 C CA . HIS A 1 92 ? -6.777 2.490 -14.336 1.00 91.19 92 HIS A CA 1
ATOM 680 C C . HIS A 1 92 ? -8.129 2.888 -13.742 1.00 91.19 92 HIS A C 1
ATOM 682 O O . HIS A 1 92 ? -8.743 2.134 -12.992 1.00 91.19 92 HIS A O 1
ATOM 688 N N . CYS A 1 93 ? -8.609 4.073 -14.111 1.00 88.25 93 CYS A N 1
ATOM 689 C CA . CYS A 1 93 ? -9.881 4.617 -13.646 1.00 88.25 93 CYS A CA 1
ATOM 690 C C . CYS A 1 93 ? -11.067 4.086 -14.472 1.00 88.25 93 CYS A C 1
ATOM 692 O O . CYS A 1 93 ? -11.656 4.814 -15.270 1.00 88.25 93 CYS A O 1
ATOM 694 N N . ASP A 1 94 ? -11.399 2.807 -14.299 1.00 87.25 94 ASP A N 1
ATOM 695 C CA . ASP A 1 94 ? -12.566 2.147 -14.897 1.00 87.25 94 ASP A CA 1
ATOM 696 C C . ASP A 1 94 ? -13.508 1.578 -13.811 1.00 87.25 94 ASP A C 1
ATOM 698 O O . ASP A 1 94 ? -13.468 1.992 -12.654 1.00 87.25 94 ASP A O 1
ATOM 702 N N . CYS A 1 95 ? -14.385 0.628 -14.149 1.00 87.38 95 CYS A N 1
ATOM 703 C CA . CYS A 1 95 ? -15.264 -0.008 -13.162 1.00 87.38 95 CYS A CA 1
ATOM 704 C C . CYS A 1 95 ? -14.523 -0.838 -12.096 1.00 87.38 95 CYS A C 1
ATOM 706 O O . CYS A 1 95 ? -15.083 -1.096 -11.031 1.00 87.38 95 CYS A O 1
ATOM 708 N N . HIS A 1 96 ? -13.285 -1.265 -12.354 1.00 87.94 96 HIS A N 1
ATOM 709 C CA . HIS A 1 96 ? -12.508 -2.111 -11.451 1.00 87.94 96 HIS A CA 1
ATOM 710 C C . HIS A 1 96 ? -11.819 -1.312 -10.335 1.00 87.94 96 HIS A C 1
ATOM 712 O O . HIS A 1 96 ? -11.448 -1.899 -9.319 1.00 87.94 96 HIS A O 1
ATOM 718 N N . ILE A 1 97 ? -11.686 0.016 -10.463 1.00 90.31 97 ILE A N 1
ATOM 719 C CA . ILE A 1 97 ? -11.086 0.863 -9.413 1.00 90.31 97 ILE A CA 1
ATOM 720 C C . ILE A 1 97 ? -12.014 1.089 -8.215 1.00 90.31 97 ILE A C 1
ATOM 722 O O . ILE A 1 97 ? -11.563 1.482 -7.139 1.00 90.31 97 ILE A O 1
ATOM 726 N N . LEU A 1 98 ? -13.316 0.843 -8.391 1.00 89.19 98 LEU A N 1
ATOM 727 C CA . LEU A 1 98 ? -14.342 1.188 -7.411 1.00 89.19 98 LEU A CA 1
ATOM 728 C C . LEU A 1 98 ? -14.083 0.547 -6.043 1.00 89.19 98 LEU A C 1
ATOM 730 O O . LEU A 1 98 ? -14.241 1.213 -5.025 1.00 89.19 98 LEU A O 1
ATOM 734 N N . TYR A 1 99 ? -13.638 -0.712 -6.022 1.00 91.75 99 TYR A N 1
ATOM 735 C CA . TYR A 1 99 ? -13.275 -1.391 -4.779 1.00 91.75 99 TYR A CA 1
ATOM 736 C C . TYR A 1 99 ? -12.194 -0.626 -4.013 1.00 91.75 99 TYR A C 1
ATOM 738 O O . TYR A 1 99 ? -12.382 -0.322 -2.840 1.00 91.75 99 TYR A O 1
ATOM 746 N N . LEU A 1 100 ? -11.088 -0.284 -4.681 1.00 92.31 100 LEU A N 1
ATOM 747 C CA . LEU A 1 100 ? -9.961 0.392 -4.046 1.00 92.31 100 LEU A CA 1
ATOM 748 C C . LEU A 1 100 ? -10.370 1.765 -3.509 1.00 92.31 100 LEU A C 1
ATOM 750 O O . LEU A 1 100 ? -9.997 2.117 -2.396 1.00 92.31 100 LEU A O 1
ATOM 754 N N . LYS A 1 101 ? -11.171 2.513 -4.275 1.00 88.88 101 LYS A N 1
ATOM 755 C CA . LYS A 1 101 ? -11.680 3.818 -3.849 1.00 88.88 101 LYS A CA 1
ATOM 756 C C . LYS A 1 101 ? -12.522 3.709 -2.573 1.00 88.88 101 LYS A C 1
ATOM 758 O O . LYS A 1 101 ? -12.225 4.389 -1.598 1.00 88.88 101 LYS A O 1
ATOM 763 N N . LEU A 1 102 ? -13.531 2.836 -2.569 1.00 89.19 102 LEU A N 1
ATOM 764 C CA . LEU A 1 102 ? -14.413 2.648 -1.410 1.00 89.19 102 LEU A CA 1
ATOM 765 C C . LEU A 1 102 ? -13.646 2.112 -0.195 1.00 89.19 102 LEU A C 1
ATOM 767 O O . LEU A 1 102 ? -13.881 2.543 0.930 1.00 89.19 102 LEU A O 1
ATOM 771 N N . TRP A 1 103 ? -12.700 1.199 -0.422 1.00 92.06 103 TRP A N 1
ATOM 772 C CA . TRP A 1 103 ? -11.850 0.668 0.638 1.00 92.06 103 TRP A CA 1
ATOM 773 C C . TRP A 1 103 ? -10.972 1.766 1.256 1.00 92.06 103 TRP A C 1
ATOM 775 O O . TRP A 1 103 ? -10.840 1.828 2.473 1.00 92.06 103 TRP A O 1
ATOM 785 N N . LEU A 1 104 ? -10.411 2.673 0.446 1.00 89.00 104 LEU A N 1
ATOM 786 C CA . LEU A 1 104 ? -9.620 3.805 0.938 1.00 89.00 104 LEU A CA 1
ATOM 787 C C . LEU A 1 104 ? -10.461 4.821 1.722 1.00 89.00 104 LEU A C 1
ATOM 789 O O . LEU A 1 104 ? -9.948 5.405 2.675 1.00 89.00 104 LEU A O 1
ATOM 793 N N . GLU A 1 105 ? -11.715 5.052 1.325 1.00 85.56 105 GLU A N 1
ATOM 794 C CA . GLU A 1 105 ? -12.660 5.908 2.059 1.00 85.56 105 GLU A CA 1
ATOM 795 C C . GLU A 1 105 ? -12.941 5.347 3.463 1.00 85.56 105 GLU A C 1
ATOM 797 O O . GLU A 1 105 ? -12.900 6.091 4.443 1.00 85.56 105 GLU A O 1
ATOM 802 N N . ASP A 1 106 ? -13.150 4.033 3.580 1.00 87.38 106 ASP A N 1
ATOM 803 C CA . ASP A 1 106 ? -13.343 3.358 4.870 1.00 87.38 106 ASP A CA 1
ATOM 804 C C . ASP A 1 106 ? -12.054 3.333 5.707 1.00 87.38 106 ASP A C 1
ATOM 806 O O . ASP A 1 106 ? -12.058 3.663 6.893 1.00 87.38 106 ASP A O 1
ATOM 810 N N . PHE A 1 107 ? -10.918 3.034 5.073 1.00 85.75 107 PHE A N 1
ATOM 811 C CA . PHE A 1 107 ? -9.613 2.982 5.727 1.00 85.75 107 PHE A CA 1
ATOM 812 C C . PHE A 1 107 ? -9.193 4.332 6.331 1.00 85.75 107 PHE A C 1
ATOM 814 O O . PHE A 1 107 ? -8.595 4.365 7.409 1.00 85.75 107 PHE A O 1
ATOM 821 N N . SER A 1 108 ? -9.522 5.457 5.682 1.00 76.88 108 SER A N 1
ATOM 822 C CA . SER A 1 108 ? -9.207 6.791 6.209 1.00 76.88 108 SER A CA 1
ATOM 823 C C . SER A 1 108 ? -10.244 7.333 7.190 1.00 76.88 108 SER A C 1
ATOM 825 O O . SER A 1 108 ? -9.944 8.286 7.915 1.00 76.88 108 SER A O 1
ATOM 827 N N . ALA A 1 109 ? -11.466 6.791 7.210 1.00 71.81 109 ALA A N 1
ATOM 828 C CA . ALA A 1 109 ? -12.565 7.336 8.002 1.00 71.81 109 ALA A CA 1
ATOM 829 C C . ALA A 1 109 ? -12.229 7.466 9.503 1.00 71.81 109 ALA A C 1
ATOM 831 O O . ALA A 1 109 ? -12.524 8.519 10.073 1.00 71.81 109 ALA A O 1
ATOM 832 N N . PRO A 1 110 ? -11.543 6.505 10.161 1.00 67.75 110 PRO A N 1
ATOM 833 C CA . PRO A 1 110 ? -11.119 6.660 11.553 1.00 67.75 110 PRO A CA 1
ATOM 834 C C . PRO A 1 110 ? -10.123 7.806 11.783 1.00 67.75 110 PRO A C 1
ATOM 836 O O . PRO A 1 110 ? -10.145 8.427 12.846 1.00 67.75 110 PRO A O 1
ATOM 839 N N . ALA A 1 111 ? -9.254 8.103 10.810 1.00 60.31 111 ALA A N 1
ATOM 840 C CA . ALA A 1 111 ? -8.323 9.229 10.890 1.00 60.31 111 ALA A CA 1
ATOM 841 C C . ALA A 1 111 ? -9.063 10.565 10.703 1.00 60.31 111 ALA A C 1
ATOM 843 O O . ALA A 1 111 ? -8.891 11.485 11.499 1.00 60.31 111 ALA A O 1
ATOM 844 N N . LEU A 1 112 ? -9.981 10.637 9.735 1.00 57.19 112 LEU A N 1
ATOM 845 C CA . LEU A 1 112 ? -10.812 11.820 9.487 1.00 57.19 112 LEU A CA 1
ATOM 846 C C . LEU A 1 112 ? -11.808 12.099 10.626 1.00 57.19 112 LEU A C 1
ATOM 848 O O . LEU A 1 112 ? -12.079 13.254 10.950 1.00 57.19 112 LEU A O 1
ATOM 852 N N . ALA A 1 113 ? -12.315 11.064 11.297 1.00 58.25 113 ALA A N 1
ATOM 853 C CA . ALA A 1 113 ? -13.186 11.222 12.458 1.00 58.25 113 ALA A CA 1
ATOM 854 C C . ALA A 1 113 ? -12.474 11.931 13.625 1.00 58.25 113 ALA A C 1
ATOM 856 O O . ALA A 1 113 ? -13.111 12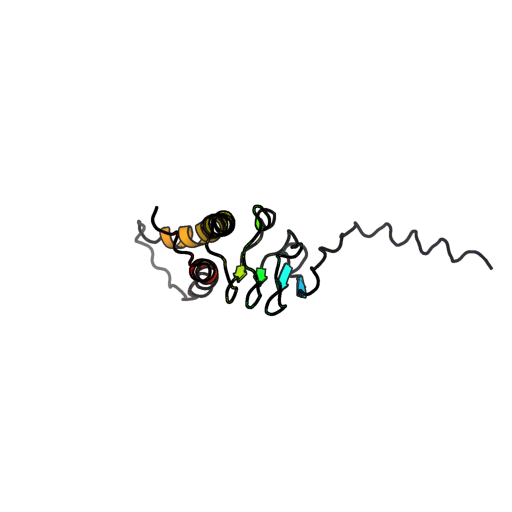.690 14.350 1.00 58.25 113 ALA A O 1
ATOM 857 N N . ARG A 1 114 ? -11.153 11.746 13.786 1.00 51.53 114 ARG A N 1
ATOM 858 C CA . ARG A 1 114 ? -10.351 12.448 14.810 1.00 51.53 114 ARG A CA 1
ATOM 859 C C . ARG A 1 114 ? -10.196 13.937 14.495 1.00 51.53 114 ARG A C 1
ATOM 861 O O . ARG A 1 114 ? -10.240 14.742 15.420 1.00 51.53 114 ARG A O 1
ATOM 868 N N . LEU A 1 115 ? -10.108 14.296 13.214 1.00 53.78 115 LEU A N 1
ATOM 869 C CA . LEU A 1 115 ? -10.140 15.688 12.748 1.00 53.78 115 LEU A CA 1
ATOM 870 C C . LEU A 1 115 ? -11.525 16.327 12.913 1.00 53.78 115 LEU A C 1
ATOM 872 O O . LEU A 1 115 ? -11.633 17.527 13.160 1.00 53.78 115 LEU A O 1
ATOM 876 N N . SER A 1 116 ? -12.590 15.526 12.820 1.00 48.56 116 SER A N 1
ATOM 877 C CA . SER A 1 116 ? -13.969 16.007 12.925 1.00 48.56 116 SER A CA 1
ATOM 878 C C . SER A 1 116 ? -14.430 16.300 14.363 1.00 48.56 116 SER A C 1
ATOM 880 O O . SER A 1 116 ? -15.439 16.981 14.527 1.00 48.56 116 SER A O 1
ATOM 882 N N . ILE A 1 117 ? -13.708 15.867 15.409 1.00 55.19 117 ILE A N 1
ATOM 883 C CA . ILE A 1 117 ? -13.992 16.218 16.826 1.00 55.19 117 ILE A CA 1
ATOM 884 C C . ILE A 1 117 ? -13.233 17.508 17.220 1.00 55.19 117 ILE A C 1
ATOM 886 O O . ILE A 1 117 ? -12.727 17.666 18.327 1.00 55.19 117 ILE A O 1
ATOM 890 N N . GLY A 1 118 ? -13.108 18.448 16.280 1.00 52.38 118 GLY A N 1
ATOM 891 C CA . GLY A 1 118 ? -12.449 19.745 16.468 1.00 52.38 118 GLY A CA 1
ATOM 892 C C . GLY A 1 118 ? -13.401 20.921 16.694 1.00 52.38 118 GLY A C 1
ATOM 893 O O . GLY A 1 118 ? -12.943 22.053 16.831 1.00 52.38 118 GLY A O 1
ATOM 894 N N . SER A 1 119 ? -14.716 20.696 16.727 1.00 59.44 119 SER A N 1
ATOM 895 C CA . SER A 1 119 ? -15.685 21.768 16.950 1.00 59.44 119 SER A CA 1
ATOM 896 C C . SER A 1 119 ? -16.924 21.252 17.671 1.00 59.44 119 SER A C 1
ATOM 898 O O . SER A 1 119 ? -17.911 20.944 17.024 1.00 59.44 119 SER A O 1
ATOM 900 N N . GLU A 1 120 ? -16.859 21.117 18.996 1.00 50.53 120 GLU A N 1
ATOM 901 C CA . GLU A 1 120 ? -17.928 21.539 19.918 1.00 50.53 120 GLU A CA 1
ATOM 902 C C . GLU A 1 120 ? -17.552 21.223 21.386 1.00 50.53 120 GLU A C 1
ATOM 904 O O . GLU A 1 120 ? -17.630 20.094 21.852 1.00 50.53 120 GLU A O 1
ATOM 909 N N . ILE A 1 121 ? -17.172 22.296 22.097 1.00 50.03 121 ILE A N 1
ATOM 910 C CA . ILE A 1 121 ? -17.430 22.590 23.521 1.00 50.03 121 ILE A CA 1
ATOM 911 C C . ILE A 1 121 ? -16.751 21.696 24.587 1.00 50.03 121 ILE A C 1
ATOM 913 O O . ILE A 1 121 ? -17.271 20.657 24.962 1.00 50.03 121 ILE A O 1
ATOM 917 N N . LEU A 1 122 ? -15.671 22.211 25.199 1.00 39.56 122 LEU A N 1
ATOM 918 C CA . LEU A 1 122 ? -15.576 22.508 26.645 1.00 39.56 122 LEU A CA 1
ATOM 919 C C . LEU A 1 122 ? -14.364 23.430 26.894 1.00 39.56 122 LEU A C 1
ATOM 921 O O . LEU A 1 122 ? -13.209 23.012 26.907 1.00 39.56 122 LEU A O 1
ATOM 925 N N . GLN A 1 123 ? -14.665 24.714 27.065 1.00 50.12 123 GLN A N 1
ATOM 926 C CA . GLN A 1 123 ? -13.791 25.711 27.675 1.00 50.12 123 GLN A CA 1
ATOM 927 C C . GLN A 1 123 ? -13.713 25.427 29.193 1.00 50.12 123 GLN A C 1
ATOM 929 O O . GLN A 1 123 ? -14.712 25.013 29.780 1.00 50.12 123 GLN A O 1
ATOM 934 N N . GLU A 1 124 ? -12.553 25.718 29.796 1.00 42.25 124 GLU A N 1
ATOM 935 C CA . GLU A 1 124 ? -12.208 25.705 31.237 1.00 42.25 124 GLU A CA 1
ATOM 936 C C . GLU A 1 124 ? -11.528 24.438 31.806 1.00 42.25 124 GLU A C 1
ATOM 938 O O . GLU A 1 124 ? -12.169 23.542 32.344 1.00 42.25 124 GLU A O 1
ATOM 943 N N . ALA A 1 125 ? -10.188 24.425 31.791 1.00 37.69 125 ALA A N 1
ATOM 944 C CA . ALA A 1 125 ? -9.356 24.422 33.009 1.00 37.69 125 ALA A CA 1
ATOM 945 C C . ALA A 1 125 ? -7.866 24.377 32.618 1.00 37.69 125 ALA A C 1
ATOM 947 O O . ALA A 1 125 ? -7.386 23.421 32.013 1.00 37.69 125 ALA A O 1
ATOM 948 N N . GLY A 1 126 ? -7.133 25.443 32.943 1.00 50.16 126 GLY A N 1
ATOM 949 C CA . GLY A 1 126 ? -5.737 25.625 32.558 1.00 50.16 126 GLY A CA 1
ATOM 950 C C . GLY A 1 126 ? -4.784 24.556 33.100 1.00 50.16 126 GLY A C 1
ATOM 951 O O . GLY A 1 126 ? -4.650 24.387 34.308 1.00 50.16 126 GLY A O 1
ATOM 952 N N . LEU A 1 127 ? -4.051 23.919 32.186 1.00 35.94 127 LEU A N 1
ATOM 953 C CA . LEU A 1 127 ? -2.790 23.207 32.407 1.00 35.94 127 LEU A CA 1
ATOM 954 C C . LEU A 1 127 ? -1.879 23.466 31.187 1.00 35.94 127 LEU A C 1
ATOM 956 O O . LEU A 1 127 ? -2.388 23.610 30.072 1.00 35.94 127 LEU A O 1
ATOM 960 N N . PRO A 1 128 ? -0.548 23.568 31.358 1.00 35.94 128 PRO A N 1
ATOM 961 C CA . PRO A 1 128 ? 0.354 23.928 30.269 1.00 35.94 128 PRO A CA 1
ATOM 962 C C . PRO A 1 128 ? 0.430 22.811 29.220 1.00 35.94 128 PRO A C 1
ATOM 964 O O . PRO A 1 128 ? 0.882 21.700 29.498 1.00 35.94 128 PRO A O 1
ATOM 967 N N . ALA A 1 129 ? 0.011 23.126 27.993 1.00 38.31 129 ALA A N 1
ATOM 968 C CA . ALA A 1 129 ? 0.187 22.265 26.834 1.00 38.31 129 ALA A CA 1
ATOM 969 C C . ALA A 1 129 ? 1.673 22.218 26.443 1.00 38.31 129 ALA A C 1
ATOM 971 O O . ALA A 1 129 ? 2.240 23.198 25.964 1.00 38.31 129 ALA A O 1
ATOM 972 N N . HIS A 1 130 ? 2.308 21.061 26.619 1.00 36.88 130 HIS A N 1
ATOM 973 C CA . HIS A 1 130 ? 3.502 20.724 25.850 1.00 36.88 130 HIS A CA 1
ATOM 974 C C . HIS A 1 130 ? 3.079 20.458 24.396 1.00 36.88 130 HIS A C 1
ATOM 976 O O . HIS A 1 130 ? 2.254 19.569 24.172 1.00 36.88 130 HIS A O 1
ATOM 982 N N . PRO A 1 131 ? 3.650 21.140 23.389 1.00 40.00 131 PRO A N 1
ATOM 983 C CA . PRO A 1 131 ? 3.381 20.805 22.004 1.00 40.00 131 PRO A CA 1
ATOM 984 C C . PRO A 1 131 ? 4.274 19.622 21.611 1.00 40.00 131 PRO A C 1
ATOM 986 O O . PRO A 1 131 ? 5.434 19.787 21.244 1.00 40.00 131 PRO A O 1
ATOM 989 N N . ARG A 1 132 ? 3.740 18.401 21.674 1.00 43.50 132 ARG A N 1
ATOM 990 C CA . ARG A 1 132 ? 4.110 17.370 20.695 1.00 43.50 132 ARG A CA 1
ATOM 991 C C . ARG A 1 132 ? 2.928 17.247 19.755 1.00 43.50 132 ARG A C 1
ATOM 993 O O . ARG A 1 132 ? 1.941 16.598 20.077 1.00 43.50 132 ARG A O 1
ATOM 1000 N N . GLY A 1 133 ? 3.006 18.001 18.662 1.00 33.03 133 GLY A N 1
ATOM 1001 C CA . GLY A 1 133 ? 1.928 18.114 17.692 1.00 33.03 133 GLY A CA 1
ATOM 1002 C C . GLY A 1 133 ? 1.584 16.766 17.040 1.00 33.03 133 GLY A C 1
ATOM 1003 O O . GLY A 1 133 ? 2.490 15.967 16.798 1.00 33.03 133 GLY A O 1
ATOM 1004 N N . PRO A 1 134 ? 0.308 16.529 16.700 1.00 38.66 134 PRO A N 1
ATOM 1005 C CA . PRO A 1 134 ? -0.147 15.374 15.929 1.00 38.66 134 PRO A CA 1
ATOM 1006 C C . PRO A 1 134 ? -0.037 15.585 14.403 1.00 38.66 134 PRO A C 1
ATOM 1008 O O . PRO A 1 134 ? -0.821 15.036 13.649 1.00 38.66 134 PRO A O 1
ATOM 1011 N N . ALA A 1 135 ? 0.932 16.362 13.908 1.00 38.06 135 ALA A N 1
ATOM 1012 C CA . ALA A 1 135 ? 1.010 16.690 12.475 1.00 38.06 135 ALA A CA 1
ATOM 1013 C C . ALA A 1 135 ? 1.674 15.603 11.600 1.00 38.06 135 ALA A C 1
ATOM 1015 O O . ALA A 1 135 ? 1.593 15.667 10.378 1.00 38.06 135 ALA A O 1
ATOM 1016 N N . ALA A 1 136 ? 2.351 14.615 12.196 1.00 36.69 136 ALA A N 1
ATOM 1017 C CA . ALA A 1 136 ? 3.055 13.571 11.441 1.00 36.69 136 ALA A CA 1
ATOM 1018 C C . ALA A 1 136 ? 2.202 12.318 11.174 1.00 36.69 136 ALA A C 1
ATOM 1020 O O . ALA A 1 136 ? 2.476 11.594 10.223 1.00 36.69 136 ALA A O 1
ATOM 1021 N N . GLU A 1 137 ? 1.178 12.059 11.994 1.00 39.84 137 GLU A N 1
ATOM 1022 C CA . GLU A 1 137 ? 0.345 10.851 11.874 1.00 39.84 137 GLU A CA 1
ATOM 1023 C C . GLU A 1 137 ? -0.791 11.039 10.849 1.00 39.84 137 GLU A C 1
ATOM 1025 O O . GLU A 1 137 ? -1.223 10.078 10.223 1.00 39.84 137 GLU A O 1
ATOM 1030 N N . GLU A 1 138 ? -1.215 12.284 10.601 1.00 39.56 138 GLU A N 1
ATOM 1031 C CA . GLU A 1 138 ? -2.320 12.607 9.682 1.00 39.56 138 GLU A CA 1
ATOM 1032 C C . GLU A 1 138 ? -1.865 12.817 8.229 1.00 39.56 138 GLU A C 1
ATOM 1034 O O . GLU A 1 138 ? -2.607 12.525 7.294 1.00 39.56 138 GLU A O 1
ATOM 1039 N N . ALA A 1 139 ? -0.615 13.237 8.013 1.00 40.75 139 ALA A N 1
ATOM 1040 C CA . ALA A 1 139 ? -0.074 13.463 6.670 1.00 40.75 139 ALA A CA 1
ATOM 1041 C C . ALA A 1 139 ? 0.123 12.165 5.862 1.00 40.75 139 ALA A C 1
ATOM 1043 O O . ALA A 1 139 ? 0.157 12.199 4.633 1.00 40.75 139 ALA A O 1
ATOM 1044 N N . HIS A 1 140 ? 0.262 11.021 6.537 1.00 46.44 140 HIS A N 1
ATOM 1045 C CA . HIS A 1 140 ? 0.648 9.775 5.879 1.00 46.44 140 HIS A CA 1
ATOM 1046 C C . HIS A 1 140 ? -0.538 9.049 5.218 1.00 46.44 140 HIS A C 1
ATOM 1048 O O . HIS A 1 140 ? -0.388 8.478 4.141 1.00 46.44 140 HIS A O 1
ATOM 1054 N N . LEU A 1 141 ? -1.734 9.110 5.815 1.00 49.91 141 LEU A N 1
ATOM 1055 C CA . LEU A 1 141 ? -2.928 8.435 5.284 1.00 49.91 141 LEU A CA 1
ATOM 1056 C C . LEU A 1 141 ? -3.599 9.221 4.149 1.00 49.91 141 LEU A C 1
ATOM 1058 O O . LEU A 1 141 ? -4.101 8.627 3.195 1.00 49.91 141 LEU A O 1
ATOM 1062 N N . GLN A 1 142 ? -3.549 10.554 4.228 1.00 49.44 142 GLN A N 1
ATOM 1063 C CA . GLN A 1 142 ? -4.089 11.462 3.212 1.00 49.44 142 GLN A CA 1
ATOM 1064 C C . GLN A 1 142 ? -3.440 11.221 1.832 1.00 49.44 142 GLN A C 1
ATOM 1066 O O . GLN A 1 142 ? -4.113 11.241 0.803 1.00 49.44 142 GLN A O 1
ATOM 1071 N N . ASN A 1 143 ? -2.152 10.852 1.821 1.00 51.00 143 ASN A N 1
ATOM 1072 C CA . ASN A 1 143 ? -1.371 10.596 0.610 1.00 51.00 143 ASN A CA 1
ATOM 1073 C C . ASN A 1 143 ? -1.919 9.431 -0.246 1.00 51.00 143 ASN A C 1
ATOM 1075 O O . ASN A 1 143 ? -1.837 9.469 -1.474 1.00 51.00 143 ASN A O 1
ATOM 1079 N N . ALA A 1 144 ? -2.508 8.394 0.364 1.00 58.62 144 ALA A N 1
ATOM 1080 C CA . ALA A 1 144 ? -3.042 7.250 -0.384 1.00 58.62 144 ALA A CA 1
ATOM 1081 C C . ALA A 1 144 ? -4.299 7.610 -1.194 1.00 58.62 144 ALA A C 1
ATOM 1083 O O . ALA A 1 144 ? -4.448 7.154 -2.326 1.00 58.62 144 ALA A O 1
ATOM 1084 N N . GLN A 1 145 ? -5.178 8.447 -0.636 1.00 60.53 145 GLN A N 1
ATOM 1085 C CA . GLN A 1 145 ? -6.413 8.881 -1.295 1.00 60.53 145 GLN A CA 1
ATOM 1086 C C . GLN A 1 145 ? -6.144 9.851 -2.438 1.00 60.53 145 GLN A C 1
ATOM 1088 O O . GLN A 1 145 ? -6.692 9.682 -3.527 1.00 60.53 145 GLN A O 1
ATOM 1093 N N . ASP A 1 146 ? -5.249 10.814 -2.218 1.00 62.16 146 ASP A N 1
ATOM 1094 C CA . ASP A 1 146 ? -4.896 11.794 -3.242 1.00 62.16 146 ASP A CA 1
ATOM 1095 C C . ASP A 1 146 ? -4.185 11.134 -4.430 1.00 62.16 146 ASP A C 1
ATOM 1097 O O . ASP A 1 146 ? -4.374 11.554 -5.576 1.00 62.16 146 ASP A O 1
ATOM 1101 N N . THR A 1 147 ? -3.432 10.051 -4.191 1.00 59.94 147 THR A N 1
ATOM 1102 C CA . THR A 1 147 ? -2.701 9.383 -5.274 1.00 59.94 147 THR A CA 1
ATOM 1103 C C . THR A 1 147 ? -3.554 8.444 -6.131 1.00 59.94 147 THR A C 1
ATOM 1105 O O . THR A 1 147 ? -3.216 8.191 -7.287 1.00 59.94 147 THR A O 1
ATOM 1108 N N . VAL A 1 148 ? -4.693 7.966 -5.622 1.00 72.75 148 VAL A N 1
ATOM 1109 C CA . VAL A 1 148 ? -5.696 7.240 -6.426 1.00 72.75 148 VAL A CA 1
ATOM 1110 C C . VAL A 1 148 ? -6.808 8.209 -6.857 1.00 72.75 148 VAL A C 1
ATOM 1112 O O . VAL A 1 148 ? -8.001 7.922 -6.752 1.00 72.75 148 VAL A O 1
ATOM 1115 N N . SER A 1 149 ? -6.426 9.395 -7.344 1.00 64.50 149 SER A N 1
ATOM 1116 C CA . SER A 1 149 ? -7.362 10.396 -7.872 1.00 64.50 149 SER A CA 1
ATOM 1117 C C . SER A 1 149 ? -7.935 9.963 -9.223 1.00 64.50 149 SER A C 1
ATOM 1119 O O . SER A 1 149 ? -7.494 10.387 -10.288 1.00 64.50 149 SER A O 1
ATOM 1121 N N . CYS A 1 150 ? -8.962 9.119 -9.175 1.00 69.00 150 CYS A N 1
ATOM 1122 C CA . CYS A 1 150 ? -9.800 8.795 -10.319 1.00 69.00 150 CYS A CA 1
ATOM 1123 C C . CYS A 1 150 ? -11.054 9.672 -10.312 1.00 69.00 150 CYS A C 1
ATOM 1125 O O . CYS A 1 150 ? -11.993 9.442 -9.544 1.00 69.00 150 CYS A O 1
ATOM 1127 N N . SER A 1 151 ? -11.097 10.676 -11.188 1.00 57.06 151 SER A N 1
ATOM 1128 C CA . SER A 1 151 ? -12.352 11.347 -11.527 1.00 57.06 151 SER A CA 1
ATOM 1129 C C . SER A 1 151 ? -13.225 10.342 -12.283 1.00 57.06 151 SER A C 1
ATOM 1131 O O . SER A 1 151 ? -12.864 9.918 -13.379 1.00 57.06 151 SER A O 1
ATOM 1133 N N . LEU A 1 152 ? -14.353 9.921 -11.701 1.00 47.28 152 LEU A N 1
ATOM 1134 C CA . LEU A 1 152 ? -15.358 9.164 -12.453 1.00 47.28 152 LEU A CA 1
ATOM 1135 C C . LEU A 1 152 ? -15.775 10.009 -13.673 1.00 47.28 152 LEU A C 1
ATOM 1137 O O . LEU A 1 152 ? -15.991 11.214 -13.502 1.00 47.28 152 LEU A O 1
ATOM 1141 N N . PRO A 1 153 ? -15.876 9.434 -14.886 1.00 37.38 153 PRO A N 1
ATOM 1142 C CA . PRO A 1 153 ? -16.430 10.170 -16.013 1.00 37.38 153 PRO A CA 1
ATOM 1143 C C . PRO A 1 153 ? -17.856 10.625 -15.654 1.00 37.38 153 PRO A C 1
ATOM 1145 O O . PRO A 1 153 ? -18.573 9.875 -14.982 1.00 37.38 153 PRO A O 1
ATOM 1148 N N . PRO A 1 154 ? -18.272 11.845 -16.044 1.00 35.53 154 PRO A N 1
ATOM 1149 C CA . PRO A 1 154 ? -19.649 12.271 -15.835 1.00 35.53 154 PRO A CA 1
ATOM 1150 C C . PRO A 1 154 ? -20.594 11.282 -16.531 1.00 35.53 154 PRO A C 1
ATOM 1152 O O . PRO A 1 154 ? -20.318 10.852 -17.653 1.00 35.53 154 PRO A O 1
ATOM 1155 N N . ALA A 1 155 ? -21.648 10.896 -15.807 1.00 39.81 155 ALA A N 1
ATOM 1156 C CA . ALA A 1 155 ? -22.691 9.976 -16.257 1.00 39.81 155 ALA A CA 1
ATOM 1157 C C . ALA A 1 155 ? -23.448 10.489 -17.491 1.00 39.81 155 ALA A C 1
ATOM 1159 O O . ALA A 1 155 ? -23.582 11.728 -17.631 1.00 39.81 155 ALA A O 1
#

Radius of gyration: 21.82 Å; chains: 1; bounding box: 48×74×49 Å

Foldseek 3Di:
DPDPPPVVPPVVPPDPDPPPLDQDPPWDWDDPDPVQFIAIGPECVQDQADTQHRLRHQEYENEQYAHQAYAAPSCVSNPNHLFYHHANYNHNQDPRRVRVQVVLCVNCVVVVVVVVVPDDDDDDDDDDDDDPDPPPSNVRSVNRNVRNPRDRPDD

InterPro domains:
  IPR000372 Leucine-rich repeat N-terminal domain [SM00013] (22-59)
  IPR032675 Leucine-rich repeat domain superfamily [G3DSA:3.80.10.10] (21-155)
  IPR052313 Platelet Glycoprotein Ib-IX-V Complex [PTHR22650] (7-107)

Organism: Corvus moneduloides (NCBI:txid1196302)

Sequence (155 aa):
MELLAVLGCALWVLLPGVLPEECPSPCGCTSLGEARGSRVDCGSRGLRSLPALPRLARSLHLHNNSLASIPAGALDSLGRLQELELWDNPWHCDCHILYLKLWLEDFSAPALARLSIGSEILQEAGLPAHPRGPAAEEAHLQNAQDTVSCSLPPA

pLDDT: mean 73.21, std 21.25, range [33.03, 97.12]